Protein AF-A0A5R9LWA2-F1 (afdb_monomer)

pLDDT: mean 74.64, std 20.84, range [35.47, 97.56]

Solvent-accessible surface area (backbone atoms only — not comparable to full-atom values): 8555 Å² total; per-residue (Å²): 139,81,81,78,74,81,75,88,72,74,79,82,76,52,34,49,26,40,34,55,46,96,89,70,50,74,47,72,27,31,48,62,30,40,35,34,40,72,89,63,51,50,32,34,38,31,35,35,75,40,81,37,87,43,80,46,80,48,103,88,48,81,42,81,46,75,42,82,36,80,45,75,50,78,45,52,48,93,39,51,42,82,43,87,96,50,71,63,87,80,48,46,73,50,65,34,70,68,39,57,55,53,64,69,69,60,82,75,84,60,80,67,96,60,94,69,83,70,95,74,84,80,82,81,76,97,80,81,84,94,83,134

Nearest PDB structures (foldseek):
  6f5o-assembly1_B  TM=3.650E-01  e=1.258E+00  Influenza B virus (B/Memphis/13/2003)
  5msg-assembly1_B  TM=3.682E-01  e=1.488E+00  Influenza B virus
  8rn2-assembly1_B  TM=3.537E-01  e=2.462E+00  Influenza B virus (B/Memphis/13/2003)
  6yfr-assembly1_AA  TM=2.395E-01  e=3.851E+00  Leviviridae sp.
  4tw1-assembly1_G  TM=1.544E-01  e=5.697E+00  Staphylococcus aureus subsp. aureus USA300_TCH1516

Mean predicted aligned error: 15.41 Å

Radius of gyration: 26.18 Å; Cα contacts (8 Å, |Δi|>4): 175; chains: 1; bounding box: 53×55×76 Å

Foldseek 3Di:
DDDPPPDPPPVPDAFWKWFQDPVRDIDIWGFQAWEQDLVRFIKTKTKDWDWDWDWDDDVVGTDIDTDTDIDIDMDTPVRIGGDPPGDCPPHYYYYDVNVVVVVVVPPPPPDDPDPDDDPPPPPDDPDDDDDD

Structure (mmCIF, N/CA/C/O backbone):
data_AF-A0A5R9LWA2-F1
#
_entry.id   AF-A0A5R9LWA2-F1
#
loop_
_atom_site.group_PDB
_atom_site.id
_atom_site.type_symbol
_atom_site.label_atom_id
_atom_site.label_alt_id
_atom_site.label_comp_id
_atom_site.label_asym_id
_atom_site.label_entity_id
_atom_site.label_seq_id
_atom_site.pdbx_PDB_ins_code
_atom_site.Cartn_x
_atom_site.Cartn_y
_atom_site.Cartn_z
_atom_site.occupancy
_atom_site.B_iso_or_equiv
_atom_site.auth_seq_id
_atom_site.auth_comp_id
_atom_site.auth_asym_id
_atom_site.auth_atom_id
_atom_site.pdbx_PDB_model_num
ATOM 1 N N . MET A 1 1 ? 11.186 22.699 -30.958 1.00 37.94 1 MET A N 1
ATOM 2 C CA . MET A 1 1 ? 10.230 21.734 -30.375 1.00 37.94 1 MET A CA 1
ATOM 3 C C . MET A 1 1 ? 10.990 20.894 -29.363 1.00 37.94 1 MET A C 1
ATOM 5 O O . MET A 1 1 ? 11.718 19.999 -29.763 1.00 37.94 1 MET A O 1
ATOM 9 N N . GLY A 1 2 ? 10.940 21.268 -28.083 1.00 36.75 2 GLY A N 1
ATOM 10 C CA . GLY A 1 2 ? 11.577 20.509 -27.008 1.00 36.75 2 GLY A CA 1
ATOM 11 C C . GLY A 1 2 ? 10.581 19.498 -26.462 1.00 36.75 2 GLY A C 1
ATOM 12 O O . GLY A 1 2 ? 9.512 19.888 -26.002 1.00 36.75 2 GLY A O 1
ATOM 13 N N . ILE A 1 3 ? 10.905 18.213 -26.560 1.00 43.16 3 ILE A N 1
ATOM 14 C CA . ILE A 1 3 ? 10.203 17.168 -25.820 1.00 43.16 3 ILE A CA 1
ATOM 15 C C . ILE A 1 3 ? 10.428 17.441 -24.335 1.00 43.16 3 ILE A C 1
ATOM 17 O O . ILE A 1 3 ? 11.547 17.362 -23.835 1.00 43.16 3 ILE A O 1
ATOM 21 N N . VAL A 1 4 ? 9.360 17.845 -23.650 1.00 45.09 4 VAL A N 1
ATOM 22 C CA . VAL A 1 4 ? 9.328 17.916 -22.194 1.00 45.09 4 VAL A CA 1
ATOM 23 C C . VAL A 1 4 ? 9.548 16.485 -21.721 1.00 45.09 4 VAL A C 1
ATOM 25 O O . VAL A 1 4 ? 8.655 15.647 -21.835 1.00 45.09 4 VAL A O 1
ATOM 28 N N . GLY A 1 5 ? 10.768 16.182 -21.280 1.00 37.88 5 GLY A N 1
ATOM 29 C CA . GLY A 1 5 ? 11.038 14.959 -20.548 1.00 37.88 5 GLY A CA 1
ATOM 30 C C . GLY A 1 5 ? 10.108 14.964 -19.348 1.00 37.88 5 GLY A C 1
ATOM 31 O O . GLY A 1 5 ? 10.266 15.781 -18.443 1.00 37.88 5 GLY A O 1
ATOM 32 N N . HIS A 1 6 ? 9.087 14.111 -19.373 1.00 36.59 6 HIS A N 1
ATOM 33 C CA . HIS A 1 6 ? 8.345 13.790 -18.169 1.00 36.59 6 HIS A CA 1
ATOM 34 C C . HIS A 1 6 ? 9.381 13.283 -17.164 1.00 36.59 6 HIS A C 1
ATOM 36 O O . HIS A 1 6 ? 9.922 12.197 -17.333 1.00 36.59 6 HIS A O 1
ATOM 42 N N . HIS A 1 7 ? 9.703 14.091 -16.160 1.00 35.47 7 HIS A N 1
ATOM 43 C CA . HIS A 1 7 ? 10.337 13.626 -14.938 1.00 35.47 7 HIS A CA 1
ATOM 44 C C . HIS A 1 7 ? 9.241 12.961 -14.091 1.00 35.47 7 HIS A C 1
ATOM 46 O O . HIS A 1 7 ? 8.447 13.691 -13.494 1.00 35.47 7 HIS A O 1
ATOM 52 N N . PRO A 1 8 ? 9.154 11.625 -13.959 1.00 42.97 8 PRO A N 1
ATOM 53 C CA . PRO A 1 8 ? 8.378 11.028 -12.881 1.00 42.97 8 PRO A CA 1
ATOM 54 C C . PRO A 1 8 ? 9.232 11.013 -11.600 1.00 42.97 8 PRO A C 1
ATOM 56 O O . PRO A 1 8 ? 9.540 9.955 -11.078 1.00 42.97 8 PRO A O 1
ATOM 59 N N . GLN A 1 9 ? 9.669 12.173 -11.099 1.00 40.97 9 GLN A N 1
ATOM 60 C CA . GLN A 1 9 ? 10.480 12.252 -9.865 1.00 40.97 9 GLN A CA 1
ATOM 61 C C . GLN A 1 9 ? 9.660 12.610 -8.613 1.00 40.97 9 GLN A C 1
ATOM 63 O O . GLN A 1 9 ? 10.216 12.779 -7.536 1.00 40.97 9 GLN A O 1
ATOM 68 N N . ALA A 1 10 ? 8.332 12.709 -8.718 1.00 44.28 10 ALA A N 1
ATOM 69 C CA . ALA A 1 10 ? 7.483 13.112 -7.592 1.00 44.28 10 ALA A CA 1
ATOM 70 C C . ALA A 1 10 ? 6.797 11.947 -6.847 1.00 44.28 10 ALA A C 1
ATOM 72 O O . ALA A 1 10 ? 6.171 12.194 -5.820 1.00 44.28 10 ALA A O 1
ATOM 73 N N . LEU A 1 11 ? 6.899 10.694 -7.319 1.00 49.06 11 LEU A N 1
ATOM 74 C CA . LEU A 1 11 ? 6.334 9.533 -6.602 1.00 49.06 11 LEU A CA 1
ATOM 75 C C . LEU A 1 11 ? 7.285 8.938 -5.547 1.00 49.06 11 LEU A C 1
ATOM 77 O O . LEU A 1 11 ? 6.846 8.152 -4.713 1.00 49.06 11 LEU A O 1
ATOM 81 N N . GLU A 1 12 ? 8.568 9.307 -5.570 1.00 55.50 12 GLU A N 1
ATOM 82 C CA . GLU A 1 12 ? 9.605 8.692 -4.725 1.00 55.50 12 GLU A CA 1
ATOM 83 C C . GLU A 1 12 ? 9.761 9.351 -3.344 1.00 55.50 12 GLU A C 1
ATOM 85 O O . GLU A 1 12 ? 10.551 8.898 -2.522 1.00 55.50 12 GLU A O 1
ATOM 90 N N . SER A 1 13 ? 9.010 10.416 -3.054 1.00 68.56 13 SER A N 1
ATOM 91 C CA . SER A 1 13 ? 9.076 11.144 -1.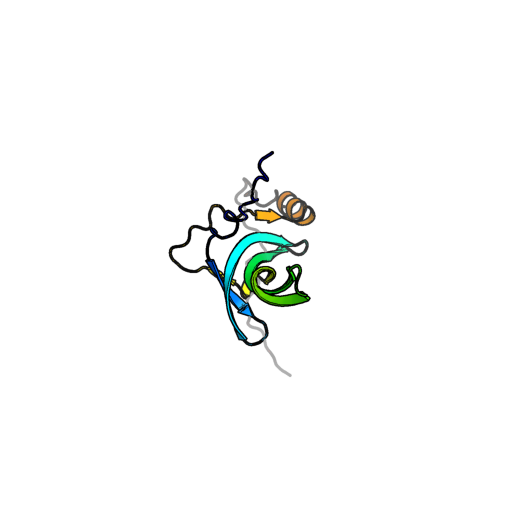779 1.00 68.56 13 SER A CA 1
ATOM 92 C C . SER A 1 13 ? 7.768 11.012 -1.005 1.00 68.56 13 SER A C 1
ATOM 94 O O . SER A 1 13 ? 6.953 11.930 -0.966 1.00 68.56 13 SER A O 1
ATOM 96 N N . GLY A 1 14 ? 7.553 9.851 -0.391 1.00 80.12 14 GLY A N 1
ATOM 97 C CA . GLY A 1 14 ? 6.459 9.634 0.554 1.00 80.12 14 GLY A CA 1
ATOM 98 C C . GLY A 1 14 ? 6.9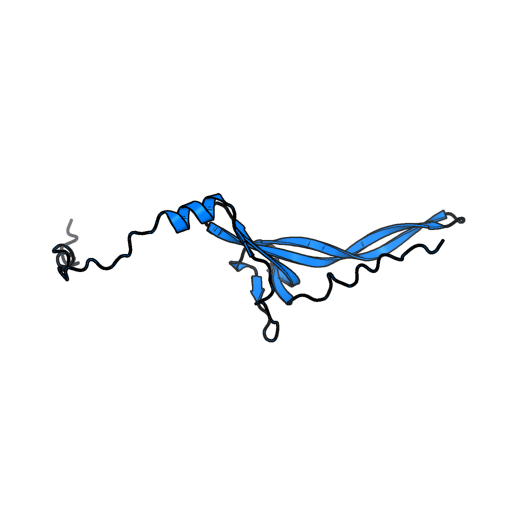44 8.907 1.808 1.00 80.12 14 GLY A C 1
ATOM 99 O O . GLY A 1 14 ? 8.069 8.402 1.836 1.00 80.12 14 GLY A O 1
ATOM 100 N N . PRO A 1 15 ? 6.130 8.863 2.872 1.00 91.75 15 PRO A N 1
ATOM 101 C CA . PRO A 1 15 ? 6.528 8.191 4.098 1.00 91.75 15 PRO A CA 1
ATOM 102 C C . PRO A 1 15 ? 6.675 6.686 3.858 1.00 91.75 15 PRO A C 1
ATOM 104 O O . PRO A 1 15 ? 5.817 6.060 3.229 1.00 91.75 15 PRO A O 1
ATOM 107 N N . LEU A 1 16 ? 7.769 6.109 4.356 1.00 92.75 16 LEU A N 1
ATOM 108 C CA . LEU A 1 16 ? 8.056 4.686 4.210 1.00 92.75 16 LEU A CA 1
ATOM 109 C C . LEU A 1 16 ? 7.358 3.887 5.303 1.00 92.75 16 LEU A C 1
ATOM 111 O O . LEU A 1 16 ? 7.359 4.280 6.461 1.00 92.75 16 LEU A O 1
ATOM 115 N N . ALA A 1 17 ? 6.827 2.726 4.951 1.00 94.69 17 ALA A N 1
ATOM 116 C CA . ALA A 1 17 ? 6.334 1.745 5.903 1.00 94.69 17 ALA A CA 1
ATOM 117 C C . ALA A 1 17 ? 6.977 0.383 5.638 1.00 94.69 17 ALA A C 1
ATOM 119 O O . ALA A 1 17 ? 7.273 0.028 4.495 1.00 94.69 17 ALA A O 1
ATOM 120 N N . ALA A 1 18 ? 7.166 -0.391 6.701 1.00 95.94 18 ALA A N 1
ATOM 121 C CA . ALA A 1 18 ? 7.516 -1.797 6.599 1.00 95.94 18 ALA A CA 1
ATOM 122 C C . ALA A 1 18 ? 6.239 -2.606 6.338 1.00 95.94 18 ALA A C 1
ATOM 124 O O . ALA A 1 18 ? 5.254 -2.475 7.067 1.00 95.94 18 ALA A O 1
ATOM 125 N N . VAL A 1 19 ? 6.246 -3.445 5.307 1.00 96.50 19 VAL A N 1
ATOM 126 C CA . VAL A 1 19 ? 5.108 -4.285 4.929 1.00 96.50 19 VAL A CA 1
ATOM 127 C C . VAL A 1 19 ? 5.502 -5.746 4.996 1.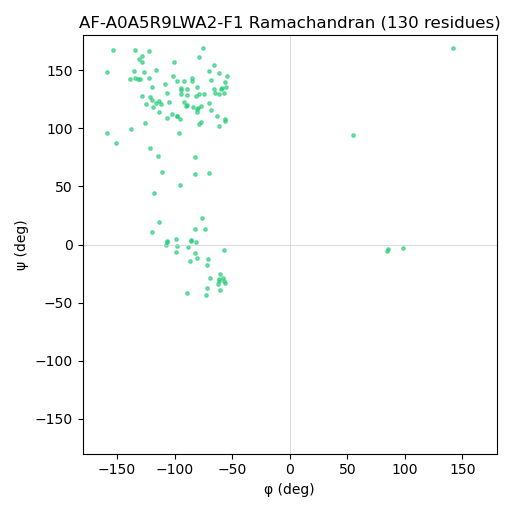00 96.50 19 VAL A C 1
ATOM 129 O O . VAL A 1 19 ? 6.445 -6.162 4.324 1.00 96.50 19 VAL A O 1
ATOM 132 N N . ARG A 1 20 ? 4.754 -6.532 5.772 1.00 97.56 20 ARG A N 1
ATOM 133 C CA . ARG A 1 20 ? 4.906 -7.985 5.826 1.00 97.56 20 ARG A CA 1
ATOM 134 C C . ARG A 1 20 ? 4.123 -8.635 4.689 1.00 97.56 20 ARG A C 1
ATOM 136 O O . ARG A 1 20 ? 2.899 -8.523 4.625 1.00 97.56 20 ARG A O 1
ATOM 143 N N . LEU A 1 21 ? 4.832 -9.330 3.813 1.00 95.19 21 LEU A N 1
ATOM 144 C CA . LEU A 1 21 ? 4.268 -10.104 2.716 1.00 95.19 21 LEU A CA 1
ATOM 145 C C . LEU A 1 21 ? 3.729 -11.462 3.216 1.00 95.19 21 LEU A C 1
ATOM 147 O O . LEU A 1 21 ? 4.089 -11.907 4.311 1.00 95.19 21 LEU A O 1
ATOM 151 N N . PRO A 1 22 ? 2.850 -12.137 2.447 1.00 95.12 22 PRO A N 1
ATOM 152 C CA . PRO A 1 22 ? 2.253 -13.415 2.854 1.00 95.12 22 PRO A CA 1
ATOM 153 C C . PRO A 1 22 ? 3.257 -14.549 3.095 1.00 95.12 22 PRO A C 1
ATOM 155 O O . PRO A 1 22 ? 2.976 -15.459 3.868 1.00 95.12 22 PRO A O 1
ATOM 158 N N . ASP A 1 23 ? 4.422 -14.490 2.453 1.00 95.00 23 ASP A N 1
ATOM 159 C CA . ASP A 1 23 ? 5.529 -15.436 2.621 1.00 95.00 23 ASP A CA 1
ATOM 160 C C . ASP A 1 23 ? 6.401 -15.141 3.859 1.00 95.00 23 ASP A C 1
ATOM 162 O O . ASP A 1 23 ? 7.390 -15.828 4.109 1.00 95.00 23 ASP A O 1
ATOM 166 N N . GLY A 1 24 ? 6.039 -14.124 4.647 1.00 94.12 24 GLY A N 1
ATOM 167 C CA . GLY A 1 24 ? 6.768 -13.695 5.836 1.00 94.12 24 GLY A CA 1
ATOM 168 C C . GLY A 1 24 ? 7.917 -12.727 5.554 1.00 94.12 24 GLY A C 1
ATOM 169 O O . GLY A 1 24 ? 8.508 -12.216 6.508 1.00 94.12 24 GLY A O 1
ATOM 170 N N . GLN A 1 25 ? 8.218 -12.419 4.288 1.00 96.62 25 GLN A N 1
ATOM 171 C CA . GLN A 1 25 ? 9.196 -11.385 3.957 1.00 96.62 25 GLN A CA 1
ATOM 172 C C . GLN A 1 25 ? 8.697 -10.009 4.397 1.00 96.62 25 GLN A C 1
ATOM 174 O O . GLN A 1 25 ? 7.497 -9.761 4.510 1.00 96.62 25 GLN A O 1
ATOM 179 N N . THR A 1 26 ? 9.626 -9.092 4.654 1.00 96.19 26 THR A N 1
ATOM 180 C CA . THR A 1 26 ? 9.302 -7.696 4.957 1.00 96.19 26 THR A CA 1
ATOM 181 C C . THR A 1 26 ? 9.975 -6.795 3.938 1.00 96.19 26 THR A C 1
ATOM 183 O O . THR A 1 26 ? 11.186 -6.875 3.749 1.00 96.19 26 THR A O 1
ATOM 186 N N . VAL A 1 27 ? 9.190 -5.931 3.300 1.00 95.06 27 VAL A N 1
ATOM 187 C CA . VAL A 1 27 ? 9.674 -4.938 2.335 1.00 95.06 27 VAL A CA 1
ATOM 188 C C . VAL A 1 27 ? 9.411 -3.532 2.852 1.00 95.06 27 VAL A C 1
ATOM 190 O O . VAL A 1 27 ? 8.446 -3.302 3.578 1.00 95.06 27 VAL A O 1
ATOM 193 N N . GLN A 1 28 ? 10.259 -2.579 2.478 1.00 95.00 28 GLN A N 1
ATOM 194 C CA . GLN A 1 28 ? 9.967 -1.163 2.678 1.00 95.00 28 GLN A CA 1
ATOM 195 C C . GLN A 1 28 ? 9.228 -0.640 1.450 1.00 95.00 28 GLN A C 1
ATOM 197 O O . GLN A 1 28 ? 9.675 -0.842 0.322 1.00 95.00 28 GLN A O 1
ATOM 202 N N . ALA A 1 29 ? 8.095 0.014 1.670 1.00 94.75 29 ALA A N 1
ATOM 203 C CA . ALA A 1 29 ? 7.270 0.567 0.607 1.00 94.75 29 ALA A CA 1
ATOM 204 C C . ALA A 1 29 ? 6.824 1.985 0.965 1.00 94.75 29 ALA A C 1
ATOM 206 O O . ALA A 1 29 ? 6.625 2.317 2.135 1.00 94.75 29 ALA A O 1
ATOM 207 N N . ILE A 1 30 ? 6.648 2.822 -0.051 1.00 94.50 30 ILE A N 1
ATOM 208 C CA . ILE A 1 30 ? 6.133 4.179 0.111 1.00 94.50 30 ILE A CA 1
ATOM 209 C C . ILE A 1 30 ? 4.618 4.099 0.283 1.00 94.50 30 ILE A C 1
ATOM 211 O O . ILE A 1 30 ? 3.923 3.477 -0.523 1.00 94.50 30 ILE A O 1
ATOM 215 N N . VAL A 1 31 ? 4.092 4.748 1.321 1.00 94.62 31 VAL A N 1
ATOM 216 C CA . VAL A 1 31 ? 2.651 4.831 1.560 1.00 94.62 31 VAL A CA 1
ATOM 217 C C . VAL A 1 31 ? 2.047 5.918 0.675 1.00 94.62 31 VAL A C 1
ATOM 219 O O . VAL A 1 31 ? 2.286 7.105 0.885 1.00 94.62 31 VAL A O 1
ATOM 222 N N . LEU A 1 32 ? 1.203 5.519 -0.275 1.00 93.12 32 LEU A N 1
ATOM 223 C CA . LEU A 1 32 ? 0.513 6.448 -1.171 1.00 93.12 32 LEU A CA 1
ATOM 224 C C . LEU A 1 32 ? -0.826 6.915 -0.588 1.00 93.12 32 LEU A C 1
ATOM 226 O O . LEU A 1 32 ? -1.192 8.087 -0.694 1.00 93.12 32 LEU A O 1
ATOM 230 N N . ARG A 1 33 ? -1.593 5.995 0.016 1.00 93.44 33 ARG A N 1
ATOM 231 C CA . ARG A 1 33 ? -2.956 6.278 0.493 1.00 93.44 33 ARG A CA 1
ATOM 232 C C . ARG A 1 33 ? -3.425 5.290 1.560 1.00 93.44 33 ARG A C 1
ATOM 234 O O . ARG A 1 33 ? -3.115 4.104 1.509 1.00 93.44 33 ARG A O 1
ATOM 241 N N . ARG A 1 34 ? -4.261 5.775 2.481 1.00 94.31 34 ARG A N 1
ATOM 242 C CA . ARG A 1 34 ? -5.080 4.982 3.415 1.00 94.31 34 ARG A CA 1
ATOM 243 C C . ARG A 1 34 ? -6.479 4.778 2.845 1.00 94.31 34 ARG A C 1
ATOM 245 O O . ARG A 1 34 ? -7.097 5.732 2.379 1.00 94.31 34 ARG A O 1
ATOM 252 N N . ILE A 1 35 ? -7.001 3.564 2.911 1.00 93.88 35 ILE A N 1
ATOM 253 C CA . ILE A 1 35 ? -8.291 3.164 2.342 1.00 93.88 35 ILE A CA 1
ATOM 254 C C . ILE A 1 35 ? -9.135 2.551 3.458 1.00 93.88 35 ILE A C 1
ATOM 256 O O . ILE A 1 35 ? -8.735 1.561 4.062 1.00 93.88 35 ILE A O 1
ATOM 260 N N . LYS A 1 36 ? -10.311 3.121 3.730 1.00 92.50 36 LYS A N 1
ATOM 261 C CA . LYS A 1 36 ? -11.343 2.468 4.550 1.00 92.50 36 LYS A CA 1
ATOM 262 C C . LYS A 1 36 ? -12.328 1.767 3.619 1.00 92.50 36 LYS A C 1
ATOM 264 O O . LYS A 1 36 ? -13.095 2.449 2.931 1.00 92.50 36 LYS A O 1
ATOM 269 N N . ASP A 1 37 ? -12.281 0.441 3.574 1.00 90.38 37 ASP A N 1
ATOM 270 C CA . ASP A 1 37 ? -13.126 -0.379 2.701 1.00 90.38 37 ASP A CA 1
ATOM 271 C C . ASP A 1 37 ? -14.574 -0.461 3.229 1.00 90.38 37 ASP A C 1
ATOM 273 O O . ASP A 1 37 ? -14.876 -0.011 4.336 1.00 90.38 37 ASP A O 1
ATOM 277 N N . ARG A 1 38 ? -15.507 -0.991 2.431 1.00 87.56 38 ARG A N 1
ATOM 278 C CA . ARG A 1 38 ? -16.957 -1.011 2.690 1.00 87.56 38 ARG A CA 1
ATOM 279 C C . ARG A 1 38 ? -17.335 -1.668 4.020 1.00 87.56 38 ARG A C 1
ATOM 281 O O . ARG A 1 38 ? -18.336 -1.290 4.627 1.00 87.56 38 ARG A O 1
ATOM 288 N N . ASP A 1 39 ? -16.567 -2.669 4.427 1.00 86.94 39 ASP A N 1
ATOM 289 C CA . ASP A 1 39 ? -16.749 -3.468 5.637 1.00 86.94 39 ASP A CA 1
ATOM 290 C C . ASP A 1 39 ? -16.216 -2.750 6.889 1.00 86.94 39 ASP A C 1
ATOM 292 O O . ASP A 1 39 ? -16.563 -3.121 8.009 1.00 86.94 39 ASP A O 1
ATOM 296 N N . GLY A 1 40 ? -15.465 -1.661 6.700 1.00 86.75 40 GLY A N 1
ATOM 297 C CA . GLY A 1 40 ? -14.808 -0.892 7.749 1.00 86.75 40 GLY A CA 1
ATOM 298 C C . GLY A 1 40 ? -13.333 -1.242 7.934 1.00 86.75 40 GLY A C 1
ATOM 299 O O . GLY A 1 40 ? -12.676 -0.575 8.737 1.00 86.75 40 GLY A O 1
ATOM 300 N N . SER A 1 41 ? -12.813 -2.223 7.192 1.00 91.44 41 SER A N 1
ATOM 301 C CA . SER A 1 41 ? -11.412 -2.631 7.236 1.00 91.44 41 SER A CA 1
ATOM 302 C C . SER A 1 41 ? -10.503 -1.546 6.666 1.00 91.44 41 SER A C 1
ATOM 304 O O . SER A 1 41 ? -10.834 -0.878 5.682 1.00 91.44 41 SER A O 1
ATOM 306 N N . TRP A 1 42 ? -9.336 -1.370 7.285 1.00 92.62 42 TRP A N 1
ATOM 307 C CA . TRP A 1 42 ? -8.315 -0.445 6.806 1.00 92.62 42 TRP A CA 1
ATOM 308 C C . TRP A 1 42 ? -7.298 -1.158 5.920 1.00 92.62 42 TRP A C 1
ATOM 310 O O . TRP A 1 42 ? -6.753 -2.203 6.282 1.00 92.62 42 TRP A O 1
ATOM 320 N N . TRP A 1 43 ? -7.019 -0.533 4.786 1.00 95.56 43 TRP A N 1
ATOM 321 C CA . TRP A 1 43 ? -6.056 -0.949 3.780 1.00 95.56 43 TRP A CA 1
ATOM 322 C C . TRP A 1 43 ? -5.117 0.206 3.453 1.00 95.56 43 TRP A C 1
ATOM 324 O O . TRP A 1 43 ? -5.460 1.379 3.627 1.00 95.56 43 TRP A O 1
ATOM 334 N N . TYR A 1 44 ? -3.940 -0.127 2.949 1.00 95.50 44 TYR A N 1
ATOM 335 C CA . TYR A 1 44 ? -2.977 0.833 2.431 1.00 95.50 44 TYR A CA 1
ATOM 336 C C . TYR A 1 44 ? -2.713 0.541 0.961 1.00 95.50 44 TYR A C 1
ATOM 338 O O . TYR A 1 44 ? -2.524 -0.614 0.586 1.00 95.50 44 TYR A O 1
ATOM 346 N N . GLN A 1 45 ? -2.694 1.594 0.149 1.00 96.19 45 GLN A N 1
ATOM 347 C CA . GLN A 1 45 ? -2.108 1.567 -1.185 1.00 96.19 45 GLN A CA 1
ATOM 348 C C . GLN A 1 45 ? -0.657 2.005 -1.055 1.00 96.19 45 GLN A C 1
ATOM 350 O O . GLN A 1 45 ? -0.381 3.088 -0.522 1.00 96.19 45 GLN A O 1
ATOM 355 N N . LEU A 1 46 ? 0.253 1.144 -1.497 1.00 95.25 46 LEU A N 1
ATOM 356 C CA . LEU A 1 46 ? 1.690 1.340 -1.374 1.00 95.25 46 LEU A CA 1
ATOM 357 C C . LEU A 1 46 ? 2.367 1.151 -2.725 1.00 95.25 46 LEU A C 1
ATOM 359 O O . LEU A 1 46 ? 1.798 0.531 -3.621 1.00 95.25 46 LEU A O 1
ATOM 363 N N . THR A 1 47 ? 3.593 1.649 -2.843 1.00 95.75 47 THR A N 1
ATOM 364 C CA . THR A 1 47 ? 4.464 1.372 -3.986 1.00 95.75 47 THR A CA 1
ATOM 365 C C . THR A 1 47 ? 5.849 0.930 -3.531 1.00 95.75 47 THR A C 1
ATOM 367 O O . THR A 1 47 ? 6.372 1.420 -2.527 1.00 95.75 47 THR A O 1
ATOM 370 N N . VAL A 1 48 ? 6.431 -0.017 -4.261 1.00 94.88 48 VAL A N 1
ATOM 371 C CA . VAL A 1 48 ? 7.798 -0.513 -4.067 1.00 94.88 48 VAL A CA 1
ATOM 372 C C . VAL A 1 48 ? 8.503 -0.597 -5.417 1.00 94.88 48 VAL A C 1
ATOM 374 O O . VAL A 1 48 ? 7.881 -0.935 -6.423 1.00 94.88 48 VAL A O 1
ATOM 377 N N . SER A 1 49 ? 9.798 -0.293 -5.457 1.00 93.25 49 SER A N 1
ATOM 378 C CA . SER A 1 49 ? 10.591 -0.400 -6.683 1.00 93.25 49 SER A CA 1
ATOM 379 C C . SER A 1 49 ? 11.000 -1.850 -6.930 1.00 93.25 49 SER A C 1
ATOM 381 O O . SER A 1 49 ? 11.727 -2.439 -6.132 1.00 93.25 49 SER A O 1
ATOM 383 N N . LEU A 1 50 ? 10.544 -2.418 -8.047 1.00 93.06 50 LEU A N 1
ATOM 384 C CA . LEU A 1 50 ? 10.890 -3.764 -8.510 1.00 93.06 50 LEU A CA 1
ATOM 385 C C . LEU A 1 50 ? 11.519 -3.701 -9.902 1.00 93.06 50 LEU A C 1
ATOM 387 O O . LEU A 1 50 ? 11.437 -2.690 -10.591 1.00 93.06 50 LEU A O 1
ATOM 391 N N . TRP A 1 51 ? 12.137 -4.796 -10.336 1.00 93.94 51 TRP A N 1
ATOM 392 C CA . TRP A 1 51 ? 12.663 -4.903 -11.694 1.00 93.94 51 TRP A CA 1
ATOM 393 C C . TRP A 1 51 ? 11.528 -4.999 -12.718 1.00 93.94 51 TRP A C 1
ATOM 395 O O . TRP A 1 51 ? 10.737 -5.941 -12.690 1.00 93.94 51 TRP A O 1
ATOM 405 N N . ALA A 1 52 ? 11.491 -4.062 -13.661 1.00 90.25 52 ALA A N 1
ATOM 406 C CA . ALA A 1 52 ? 10.653 -4.122 -14.848 1.00 90.25 52 ALA A CA 1
ATOM 407 C C . ALA A 1 52 ? 11.465 -4.545 -16.072 1.00 90.25 52 ALA A C 1
ATOM 409 O O . ALA A 1 52 ? 12.627 -4.177 -16.242 1.00 90.25 52 ALA A O 1
ATOM 410 N N . ARG A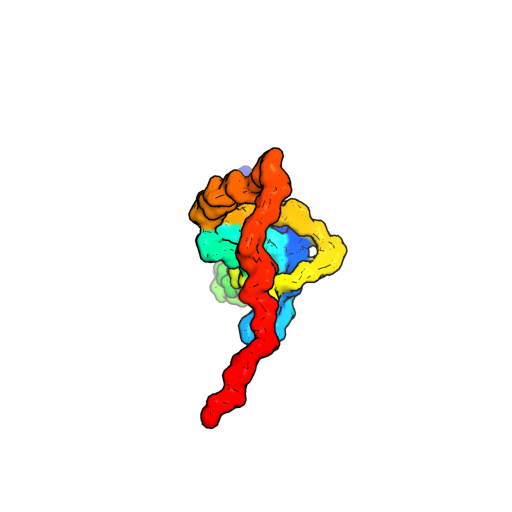 1 53 ? 10.812 -5.304 -16.955 1.00 91.62 53 ARG A N 1
ATOM 411 C CA . ARG A 1 53 ? 11.355 -5.712 -18.249 1.00 91.62 53 ARG A CA 1
ATOM 412 C C . ARG A 1 53 ? 11.190 -4.564 -19.245 1.00 91.62 53 ARG A C 1
ATOM 414 O O . ARG A 1 53 ? 10.063 -4.206 -19.576 1.00 91.62 53 ARG A O 1
ATOM 421 N N . VAL A 1 54 ? 12.299 -4.028 -19.743 1.00 88.69 54 VAL A N 1
ATOM 422 C CA . VAL A 1 54 ? 12.312 -2.936 -20.721 1.00 88.69 54 VAL A CA 1
ATOM 423 C C . VAL A 1 54 ? 12.880 -3.442 -22.042 1.00 88.69 54 VAL A C 1
ATOM 425 O O . VAL A 1 54 ? 13.9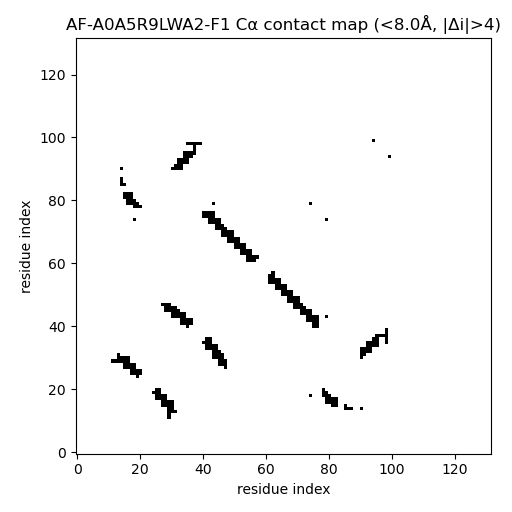93 -3.966 -22.107 1.00 88.69 54 VAL A O 1
ATOM 428 N N . GLU A 1 55 ? 12.096 -3.296 -23.108 1.00 87.88 55 GLU A N 1
ATOM 429 C CA . GLU A 1 55 ? 12.519 -3.567 -24.481 1.00 87.88 55 GLU A CA 1
ATOM 430 C C . GLU A 1 55 ? 12.921 -2.244 -25.128 1.00 87.88 55 GLU A C 1
ATOM 432 O O . GLU A 1 55 ? 12.092 -1.367 -25.368 1.00 87.88 55 GLU A O 1
ATOM 437 N N . THR A 1 56 ? 14.216 -2.081 -25.389 1.00 81.25 56 THR A N 1
ATOM 438 C CA . THR A 1 56 ? 14.725 -0.912 -26.102 1.00 81.25 56 THR A CA 1
ATOM 439 C C . THR A 1 56 ? 15.021 -1.317 -27.533 1.00 81.25 56 THR A C 1
ATOM 441 O O . THR A 1 56 ? 15.959 -2.075 -27.793 1.00 81.25 56 THR A O 1
ATOM 444 N N . ARG A 1 57 ? 14.245 -0.778 -28.474 1.00 77.62 57 ARG A N 1
ATOM 445 C CA . ARG A 1 57 ? 14.548 -0.889 -29.898 1.00 77.62 57 ARG A CA 1
ATOM 446 C C . ARG A 1 57 ? 15.621 0.131 -30.243 1.00 77.62 57 ARG A C 1
ATOM 448 O O . ARG A 1 57 ? 15.341 1.324 -30.341 1.00 77.62 57 ARG A O 1
ATOM 455 N N . ASN A 1 58 ? 16.853 -0.327 -30.420 1.00 69.12 58 ASN A N 1
ATOM 456 C CA . ASN A 1 58 ? 17.878 0.480 -31.067 1.00 69.12 58 ASN A CA 1
ATOM 457 C C . ASN A 1 58 ? 18.009 0.016 -32.525 1.00 69.12 58 ASN A C 1
ATOM 459 O O . ASN A 1 58 ? 17.621 -1.099 -32.866 1.00 69.12 58 ASN A O 1
ATOM 463 N N . GLY A 1 59 ? 18.509 0.872 -33.418 1.00 62.09 59 GLY A N 1
ATOM 464 C CA . GLY A 1 59 ? 18.619 0.567 -34.855 1.00 62.09 59 GLY A CA 1
ATOM 465 C C . GLY A 1 59 ? 19.440 -0.687 -35.205 1.00 62.09 59 GLY A C 1
ATOM 466 O O . GLY A 1 59 ? 19.482 -1.059 -36.373 1.00 62.09 59 GLY A O 1
ATOM 467 N N . SER A 1 60 ? 20.054 -1.344 -34.215 1.00 67.94 60 SER A N 1
ATOM 468 C CA . SER A 1 60 ? 20.863 -2.558 -34.344 1.00 67.94 60 SER A CA 1
ATOM 469 C C . SER A 1 60 ? 20.181 -3.822 -33.789 1.00 67.94 60 SER A C 1
ATOM 471 O O . SER A 1 60 ? 20.773 -4.896 -33.864 1.00 67.94 60 SER A O 1
ATOM 473 N N . GLY A 1 61 ? 18.963 -3.723 -33.242 1.00 63.78 61 GLY A N 1
ATOM 474 C CA . GLY A 1 61 ? 18.182 -4.853 -32.728 1.00 63.78 61 GLY A CA 1
ATOM 475 C C . GLY A 1 61 ? 17.392 -4.530 -31.455 1.00 63.78 61 GLY A C 1
ATOM 476 O O . GLY A 1 61 ? 17.583 -3.492 -30.818 1.00 63.78 61 GLY A O 1
ATOM 477 N N . ASP A 1 62 ? 16.501 -5.444 -31.069 1.00 79.81 62 ASP A N 1
ATOM 478 C CA . ASP A 1 62 ? 15.781 -5.353 -29.798 1.00 79.81 62 ASP A CA 1
ATOM 479 C C . ASP A 1 62 ? 16.709 -5.786 -28.654 1.00 79.81 62 ASP A C 1
ATOM 481 O O . ASP A 1 62 ? 17.202 -6.916 -28.623 1.00 79.81 62 ASP A O 1
ATOM 485 N N . ARG A 1 63 ? 16.973 -4.877 -27.707 1.00 82.44 63 ARG A N 1
ATOM 486 C CA . ARG A 1 63 ? 17.751 -5.161 -26.495 1.00 82.44 63 ARG A CA 1
ATOM 487 C C . ARG A 1 63 ? 16.826 -5.220 -25.290 1.00 82.44 63 ARG A C 1
ATOM 489 O O . ARG A 1 63 ? 16.058 -4.290 -25.051 1.00 82.44 63 ARG A O 1
ATOM 496 N N . LEU A 1 64 ? 16.969 -6.281 -24.501 1.00 88.00 64 LEU A N 1
ATOM 497 C CA . LEU A 1 64 ? 16.271 -6.432 -23.233 1.00 88.00 64 LEU A CA 1
ATOM 498 C C . LEU A 1 64 ? 17.124 -5.939 -22.062 1.00 88.00 64 LEU A C 1
ATOM 500 O O . LEU A 1 64 ? 18.277 -6.353 -21.928 1.00 88.00 64 LEU A O 1
ATOM 504 N N . SER A 1 65 ? 16.557 -5.086 -21.211 1.00 88.62 65 SER A N 1
ATOM 505 C CA . SER A 1 65 ? 17.148 -4.676 -19.933 1.00 88.62 65 SER A CA 1
ATOM 506 C C . SER A 1 65 ? 16.144 -4.790 -18.784 1.00 88.62 65 SER A C 1
ATOM 508 O O . SER A 1 65 ? 14.931 -4.881 -18.994 1.00 88.62 65 SER A O 1
ATOM 510 N N . GLY A 1 66 ? 16.675 -4.852 -17.563 1.00 92.31 66 GLY A N 1
ATOM 511 C CA . GLY A 1 66 ? 15.907 -4.734 -16.330 1.00 92.31 66 GLY A CA 1
ATOM 512 C C . GLY A 1 66 ? 16.140 -3.353 -15.734 1.00 92.31 66 GLY A C 1
ATOM 513 O O . GLY A 1 66 ? 17.288 -3.009 -15.471 1.00 92.31 66 GLY A O 1
ATOM 514 N N . GLU A 1 67 ? 15.076 -2.587 -15.519 1.00 91.00 67 GLU A N 1
ATOM 515 C CA . GLU A 1 67 ? 15.143 -1.254 -14.908 1.00 91.00 67 GLU A CA 1
ATOM 516 C C . GLU A 1 67 ? 14.272 -1.219 -13.645 1.00 91.00 67 GLU A C 1
ATOM 518 O O . GLU A 1 67 ? 13.206 -1.844 -13.638 1.00 91.00 67 GLU A O 1
ATOM 523 N N . PRO A 1 68 ? 14.674 -0.514 -12.573 1.00 91.88 68 PRO A N 1
ATOM 524 C CA . PRO A 1 68 ? 13.806 -0.299 -11.422 1.00 91.88 68 PRO A CA 1
ATOM 525 C C . PRO A 1 68 ? 12.549 0.476 -11.831 1.00 91.88 68 PRO A C 1
ATOM 527 O O . PRO A 1 68 ? 12.635 1.536 -12.449 1.00 91.88 68 PRO A O 1
ATOM 530 N N . ALA A 1 69 ? 11.380 -0.037 -11.461 1.00 89.00 69 ALA A N 1
ATOM 531 C CA . ALA A 1 69 ? 10.100 0.603 -11.709 1.00 89.00 69 ALA A CA 1
ATOM 532 C C . ALA A 1 69 ? 9.177 0.484 -10.487 1.00 89.00 69 ALA A C 1
ATOM 534 O O . ALA A 1 69 ? 9.153 -0.561 -9.825 1.00 89.00 69 ALA A O 1
ATOM 535 N N . PRO A 1 70 ? 8.386 1.529 -10.193 1.00 92.31 70 PRO A N 1
ATOM 536 C CA . PRO A 1 70 ? 7.413 1.485 -9.114 1.00 92.31 70 PRO A CA 1
ATOM 537 C C . PRO A 1 70 ? 6.322 0.458 -9.428 1.00 92.31 70 PRO A C 1
ATOM 539 O O . PRO A 1 70 ? 5.728 0.462 -10.505 1.00 92.31 70 PRO A O 1
ATOM 542 N N . THR A 1 71 ? 6.044 -0.411 -8.464 1.00 94.12 71 THR A N 1
ATOM 543 C CA . THR A 1 71 ? 4.951 -1.381 -8.503 1.00 94.12 71 THR A CA 1
ATOM 544 C C . THR A 1 71 ? 4.001 -1.096 -7.353 1.00 94.12 71 THR A C 1
ATOM 546 O O . THR A 1 71 ? 4.382 -1.179 -6.184 1.00 94.12 71 THR A O 1
ATOM 549 N N . GLU A 1 72 ? 2.755 -0.766 -7.689 1.00 95.25 72 GLU A N 1
ATOM 550 C CA . GLU A 1 72 ? 1.708 -0.503 -6.707 1.00 95.25 72 GLU A CA 1
ATOM 551 C C . GLU A 1 72 ? 1.016 -1.785 -6.249 1.00 95.25 72 GLU A C 1
ATOM 553 O O . GLU A 1 72 ? 0.760 -2.696 -7.038 1.00 95.25 72 GLU A O 1
ATOM 558 N N . PHE A 1 73 ? 0.659 -1.836 -4.969 1.00 95.12 73 PHE A N 1
ATOM 559 C CA . PHE A 1 73 ? -0.087 -2.947 -4.392 1.00 95.12 73 PHE A CA 1
ATOM 560 C C . PHE A 1 73 ? -0.898 -2.507 -3.168 1.00 95.12 73 PHE A C 1
ATOM 562 O O . PHE A 1 73 ? -0.728 -1.408 -2.630 1.00 95.12 73 PHE A O 1
ATOM 569 N N . LEU A 1 74 ? -1.808 -3.382 -2.733 1.00 96.06 74 LEU A N 1
ATOM 570 C CA . LEU A 1 74 ? -2.630 -3.185 -1.542 1.00 96.06 74 LEU A CA 1
ATOM 571 C C . LEU A 1 74 ? -2.183 -4.125 -0.426 1.00 96.06 74 LEU A C 1
ATOM 573 O O . LEU A 1 74 ? -1.966 -5.312 -0.665 1.00 96.06 74 LEU A O 1
ATOM 577 N N . ALA A 1 75 ? -2.122 -3.609 0.799 1.00 95.88 75 ALA A N 1
ATOM 578 C CA . ALA A 1 75 ? -1.875 -4.414 1.990 1.00 95.88 75 ALA A CA 1
ATOM 579 C C . ALA A 1 75 ? -2.891 -4.090 3.098 1.00 95.88 75 ALA A C 1
ATOM 581 O O . ALA A 1 75 ? -3.272 -2.922 3.262 1.00 95.88 75 ALA A O 1
ATOM 582 N N . PRO A 1 76 ? -3.346 -5.093 3.871 1.00 96.50 76 PRO A N 1
ATOM 583 C CA . PRO A 1 76 ? -4.225 -4.854 5.005 1.00 96.50 76 PRO A CA 1
ATOM 584 C C . PRO A 1 76 ? -3.452 -4.160 6.133 1.00 96.50 76 PRO A C 1
ATOM 586 O O . PRO A 1 76 ? -2.261 -4.401 6.323 1.00 96.50 76 PRO A O 1
ATOM 589 N N . ALA A 1 77 ? -4.128 -3.330 6.932 1.00 94.62 77 ALA A N 1
ATOM 590 C CA . ALA A 1 77 ? -3.468 -2.515 7.956 1.00 94.62 77 ALA A CA 1
ATOM 591 C C . ALA A 1 77 ? -2.648 -3.319 8.981 1.00 94.62 77 ALA A C 1
ATOM 593 O O . ALA A 1 77 ? -1.629 -2.831 9.450 1.00 94.62 77 ALA A O 1
ATOM 594 N N . HIS A 1 78 ? -3.046 -4.554 9.301 1.00 94.69 78 HIS A N 1
ATOM 595 C CA . HIS A 1 78 ? -2.306 -5.409 10.239 1.00 94.69 78 HIS A CA 1
ATOM 596 C C . HIS A 1 78 ? -0.972 -5.938 9.680 1.00 94.69 78 HIS A C 1
ATOM 598 O O . HIS A 1 78 ? -0.178 -6.499 10.430 1.00 94.69 78 HIS A O 1
ATOM 604 N N . ALA A 1 79 ? -0.740 -5.810 8.370 1.00 95.38 79 ALA A N 1
ATOM 605 C CA . ALA A 1 79 ? 0.503 -6.190 7.706 1.00 95.38 79 ALA A CA 1
ATOM 606 C C . ALA A 1 79 ? 1.439 -4.992 7.474 1.00 95.38 79 ALA A C 1
ATOM 608 O O . ALA A 1 79 ? 2.528 -5.178 6.938 1.00 95.38 79 ALA A O 1
ATOM 609 N N . VAL A 1 80 ? 1.027 -3.777 7.854 1.00 95.31 80 VAL A N 1
ATOM 610 C CA . VAL A 1 80 ? 1.771 -2.536 7.616 1.00 95.31 80 VAL A CA 1
ATOM 611 C C . VAL A 1 80 ? 2.182 -1.919 8.947 1.00 95.31 80 VAL A C 1
ATOM 613 O O . VAL A 1 80 ? 1.336 -1.559 9.763 1.00 95.31 80 VAL A O 1
ATOM 616 N N . SER A 1 81 ? 3.485 -1.738 9.125 1.00 94.75 81 SER A N 1
ATOM 617 C CA . SER A 1 81 ? 4.085 -1.082 10.283 1.00 94.75 81 SER A CA 1
ATOM 618 C C . SER A 1 81 ? 4.713 0.246 9.853 1.00 94.75 81 SER A C 1
ATOM 620 O O . SER A 1 81 ? 5.599 0.244 8.993 1.00 94.75 81 SER A O 1
ATOM 622 N N . PRO A 1 82 ? 4.287 1.388 10.422 1.00 90.12 82 PRO A N 1
ATOM 623 C CA . PRO A 1 82 ? 4.971 2.660 10.221 1.00 90.12 82 PRO A CA 1
ATOM 624 C C . PRO A 1 82 ? 6.444 2.560 10.633 1.00 90.12 82 PRO A C 1
ATOM 626 O O . PRO A 1 82 ? 6.764 1.938 11.643 1.00 90.12 82 PRO A O 1
ATOM 629 N N . ILE A 1 83 ? 7.327 3.179 9.857 1.00 88.06 83 ILE A N 1
ATOM 630 C CA . ILE A 1 83 ? 8.721 3.418 10.234 1.00 88.06 83 ILE A CA 1
ATOM 631 C C . ILE A 1 83 ? 8.805 4.759 10.968 1.00 88.06 83 ILE A C 1
ATOM 633 O O . ILE A 1 83 ? 8.229 5.760 10.520 1.00 88.06 83 ILE A O 1
ATOM 637 N N . ASP A 1 84 ? 9.517 4.765 12.092 1.00 81.50 84 ASP A N 1
ATOM 638 C CA . ASP A 1 84 ? 9.744 5.957 12.907 1.00 81.50 84 ASP A CA 1
ATOM 639 C C . ASP A 1 84 ? 10.500 7.042 12.129 1.00 81.50 84 ASP A C 1
ATOM 641 O O . ASP A 1 84 ? 11.328 6.765 11.263 1.00 81.50 84 ASP A O 1
ATOM 645 N N . GLY A 1 85 ? 10.210 8.306 12.440 1.00 76.88 85 GLY A N 1
ATOM 646 C CA . GLY A 1 85 ? 10.846 9.459 11.793 1.00 76.88 85 GLY A CA 1
ATOM 647 C C . GLY A 1 85 ? 10.211 9.895 10.467 1.00 76.88 85 GLY A C 1
ATOM 648 O O . GLY A 1 85 ? 10.573 10.951 9.954 1.00 76.88 85 GLY A O 1
ATOM 649 N N . HIS A 1 86 ? 9.231 9.155 9.940 1.00 81.50 86 HIS A N 1
ATOM 650 C CA . HIS A 1 86 ? 8.437 9.588 8.787 1.00 81.50 86 HIS A CA 1
ATOM 651 C C . HIS A 1 86 ? 7.166 10.336 9.206 1.00 81.50 86 HIS A C 1
ATOM 653 O O . HIS A 1 86 ? 6.472 9.954 10.150 1.00 81.50 86 HIS A O 1
ATOM 659 N N . GLU A 1 87 ? 6.822 11.392 8.466 1.00 83.81 87 GLU A N 1
ATOM 660 C CA . GLU A 1 87 ? 5.573 12.127 8.661 1.00 83.81 87 GLU A CA 1
ATOM 661 C C . GLU A 1 87 ? 4.448 11.526 7.805 1.00 83.81 87 GLU A C 1
ATOM 663 O O . GLU A 1 87 ? 4.514 11.510 6.579 1.00 83.81 87 GLU A O 1
ATOM 668 N N . TYR A 1 88 ? 3.378 11.062 8.456 1.00 83.81 88 TYR A N 1
ATOM 669 C CA . TYR A 1 88 ? 2.237 10.422 7.782 1.00 83.81 88 TYR A CA 1
ATOM 670 C C . TYR A 1 88 ? 0.979 11.296 7.717 1.00 83.81 88 TYR A C 1
ATOM 672 O O . TYR A 1 88 ? -0.065 10.831 7.256 1.00 83.81 88 TYR A O 1
ATOM 680 N N . SER A 1 89 ? 1.043 12.531 8.214 1.00 80.50 89 SER A N 1
ATOM 681 C CA . SER A 1 89 ? -0.085 13.474 8.254 1.00 80.50 89 SER A CA 1
ATOM 682 C C . SER A 1 89 ? -0.608 13.807 6.846 1.00 80.50 89 SER A C 1
ATOM 684 O O . SER A 1 89 ? -1.808 13.997 6.656 1.00 80.50 89 SER A O 1
ATOM 686 N N . SER A 1 90 ? 0.288 13.805 5.855 1.00 79.38 90 SER A N 1
ATOM 687 C CA . SER A 1 90 ? 0.032 14.114 4.446 1.00 79.38 90 SER A CA 1
ATOM 688 C C . SER A 1 90 ? -0.526 12.938 3.639 1.00 79.38 90 SER A C 1
ATOM 690 O O .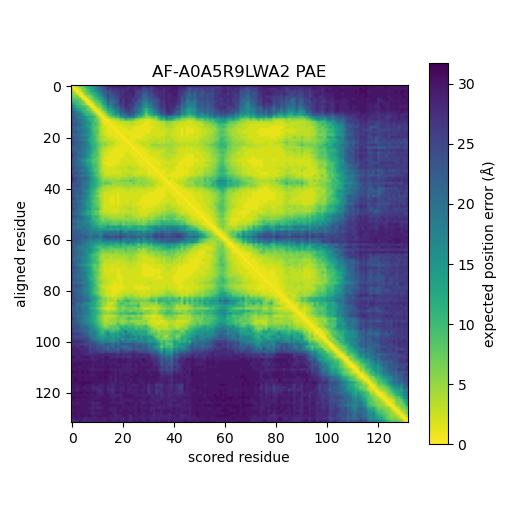 SER A 1 90 ? -0.938 13.121 2.492 1.00 79.38 90 SER A O 1
ATOM 692 N N . VAL A 1 91 ? -0.582 11.731 4.217 1.00 83.19 91 VAL A N 1
ATOM 693 C CA . VAL A 1 91 ? -1.088 10.546 3.516 1.00 83.19 91 VAL A CA 1
ATOM 694 C C . VAL A 1 91 ? -2.586 10.694 3.273 1.00 83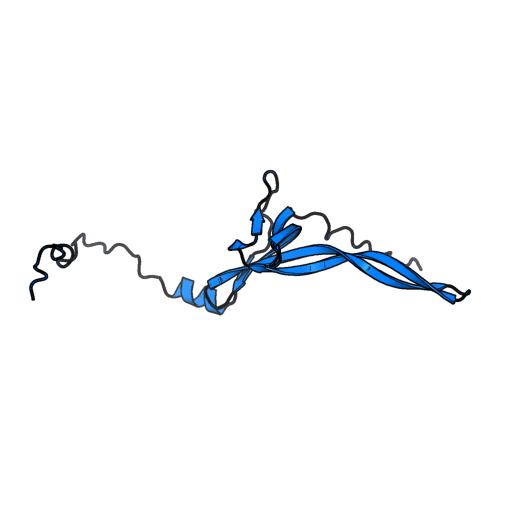.19 91 VAL A C 1
ATOM 696 O O . VAL A 1 91 ? -3.403 10.685 4.202 1.00 83.19 91 VAL A O 1
ATOM 699 N N . ALA A 1 92 ? -2.959 10.765 1.995 1.00 85.25 92 ALA A N 1
ATOM 700 C CA . ALA A 1 92 ? -4.349 10.868 1.585 1.00 85.25 92 ALA A CA 1
ATOM 701 C C . ALA A 1 92 ? -5.173 9.710 2.167 1.00 85.25 92 ALA A C 1
ATOM 703 O O . ALA A 1 92 ? -4.768 8.547 2.123 1.00 85.25 92 ALA A O 1
ATOM 704 N N . THR A 1 93 ? -6.355 10.020 2.696 1.00 89.38 93 THR A N 1
ATOM 705 C CA . THR A 1 93 ? -7.282 9.015 3.223 1.00 89.38 93 THR A CA 1
ATOM 706 C C . THR A 1 93 ? -8.537 8.977 2.368 1.00 89.38 93 THR A C 1
ATOM 708 O O . THR A 1 93 ?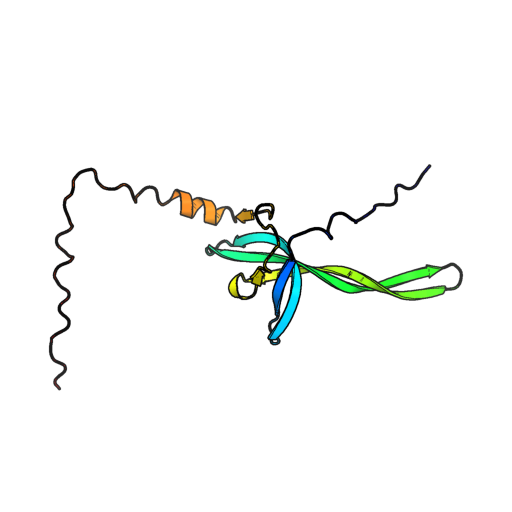 -9.318 9.926 2.350 1.00 89.38 93 THR A O 1
ATOM 711 N N . TRP A 1 94 ? -8.755 7.859 1.684 1.00 88.06 94 TRP A N 1
ATOM 712 C CA . TRP A 1 94 ? -9.997 7.573 0.985 1.00 88.06 94 TRP A CA 1
ATOM 713 C C . TRP A 1 94 ? -10.895 6.684 1.843 1.00 88.06 94 TRP A C 1
ATOM 715 O O . TRP A 1 94 ? -10.440 5.766 2.527 1.00 88.06 94 TRP A O 1
ATOM 725 N N . ARG A 1 95 ? -12.196 6.960 1.811 1.00 85.00 95 ARG A N 1
ATOM 726 C CA . ARG A 1 95 ? -13.206 6.196 2.542 1.00 85.00 95 ARG A CA 1
ATOM 727 C C . ARG A 1 95 ? -14.294 5.787 1.573 1.00 85.00 95 ARG A C 1
ATOM 729 O O . ARG A 1 95 ? -14.859 6.644 0.894 1.00 85.00 95 ARG A O 1
ATOM 736 N N . HIS A 1 96 ? -14.624 4.500 1.544 1.00 77.62 96 HIS A N 1
ATOM 737 C CA . HIS A 1 96 ? -15.730 4.025 0.728 1.00 77.62 96 HIS A CA 1
ATOM 738 C C . HIS A 1 96 ? -17.031 4.723 1.176 1.00 77.62 96 HIS A C 1
ATOM 740 O O . HIS A 1 96 ? -17.305 4.761 2.378 1.00 77.62 96 HIS A O 1
ATOM 746 N N . PRO A 1 97 ? -17.882 5.246 0.276 1.00 72.31 97 PRO A N 1
ATOM 747 C CA . PRO A 1 97 ? -19.052 6.053 0.647 1.00 72.31 97 PRO A CA 1
ATOM 748 C C . PRO A 1 97 ? -20.047 5.332 1.573 1.00 72.31 97 PRO A C 1
ATOM 750 O O . PRO A 1 97 ? -20.693 5.960 2.411 1.00 72.31 97 PRO A O 1
ATOM 753 N N . ALA A 1 98 ? -20.137 4.001 1.492 1.00 70.12 98 ALA A N 1
ATOM 754 C CA . ALA A 1 98 ? -20.926 3.201 2.435 1.00 70.12 98 ALA A CA 1
ATOM 755 C C . ALA A 1 98 ? -20.434 3.309 3.898 1.00 70.12 98 ALA A C 1
ATOM 757 O O . ALA A 1 98 ? -21.246 3.234 4.818 1.00 70.12 98 ALA A O 1
ATOM 758 N N . THR A 1 99 ? -19.134 3.540 4.124 1.00 60.75 99 THR A N 1
ATOM 759 C CA . THR A 1 99 ? -18.574 3.748 5.473 1.00 60.75 99 THR A CA 1
ATOM 760 C C . THR A 1 99 ? -18.962 5.102 6.053 1.00 60.75 99 THR A C 1
ATOM 762 O O . THR A 1 99 ? -19.300 5.184 7.231 1.00 60.75 99 THR A O 1
ATOM 765 N N . LEU A 1 100 ? -19.022 6.145 5.218 1.00 60.84 100 LEU A N 1
ATOM 766 C CA . LEU A 1 100 ? -19.453 7.482 5.635 1.00 60.84 100 LEU A CA 1
ATOM 767 C C . LEU A 1 100 ? -20.912 7.478 6.123 1.00 60.84 100 LEU A C 1
ATOM 769 O O . LEU A 1 100 ? -21.258 8.179 7.072 1.00 60.84 100 LEU A O 1
ATOM 773 N N . ARG A 1 101 ? -21.763 6.636 5.516 1.00 58.72 101 ARG A N 1
ATOM 774 C CA . ARG A 1 101 ? -23.170 6.461 5.920 1.00 58.72 101 ARG A CA 1
ATOM 775 C C . ARG A 1 101 ? -23.332 5.764 7.276 1.00 58.72 101 ARG A C 1
ATOM 777 O O . ARG A 1 101 ? -24.326 6.019 7.950 1.00 58.72 101 ARG A O 1
ATOM 784 N N . ARG A 1 102 ? -22.389 4.901 7.682 1.00 55.28 102 ARG A N 1
ATOM 785 C CA . ARG A 1 102 ? -22.384 4.295 9.028 1.00 55.28 102 ARG A CA 1
ATOM 786 C C . ARG A 1 102 ? -21.986 5.309 10.095 1.00 55.28 102 ARG A C 1
ATOM 788 O O . ARG A 1 102 ? -22.676 5.384 11.105 1.00 55.28 102 ARG A O 1
ATOM 795 N N . ASP A 1 103 ? -20.962 6.125 9.837 1.00 54.47 103 ASP A N 1
ATOM 796 C CA . ASP A 1 103 ? -20.553 7.193 10.764 1.00 54.47 103 ASP A CA 1
ATOM 797 C C . ASP A 1 103 ? -21.695 8.212 10.978 1.00 54.47 103 ASP A C 1
ATOM 799 O O . ASP A 1 103 ? -21.978 8.602 12.108 1.00 54.47 103 ASP A O 1
ATOM 803 N N . HIS A 1 104 ? -22.454 8.553 9.928 1.00 51.81 104 HIS A N 1
ATOM 804 C CA . HIS A 1 104 ? -23.640 9.420 10.047 1.00 51.81 104 HIS A CA 1
ATOM 805 C C . HIS A 1 104 ? -24.857 8.770 10.729 1.00 51.81 104 HIS A C 1
ATOM 807 O O . HIS A 1 104 ? -25.766 9.480 11.156 1.00 51.81 104 HIS A O 1
ATOM 813 N N . ARG A 1 105 ? -24.907 7.435 10.842 1.00 51.44 105 ARG A N 1
ATOM 814 C CA . ARG A 1 105 ? -25.992 6.715 11.532 1.00 51.44 105 ARG A CA 1
ATOM 815 C C . ARG A 1 105 ? -25.780 6.580 13.039 1.00 51.44 105 ARG A C 1
ATOM 817 O O . ARG A 1 105 ? -26.642 5.995 13.689 1.00 51.44 105 ARG A O 1
ATOM 824 N N . ASN A 1 106 ? -24.717 7.156 13.609 1.00 49.19 106 ASN A N 1
ATOM 825 C CA . ASN A 1 106 ? -24.544 7.223 15.061 1.00 49.19 106 ASN A CA 1
ATOM 826 C C . ASN A 1 106 ? -24.656 8.644 15.666 1.00 49.19 106 ASN A C 1
ATOM 828 O O . ASN A 1 106 ? -23.712 9.118 16.296 1.00 49.19 106 ASN A O 1
ATOM 832 N N . PRO A 1 107 ? -25.808 9.334 15.556 1.00 46.72 107 PRO A N 1
ATOM 833 C CA . PRO A 1 107 ? -26.091 10.535 16.343 1.00 46.72 107 PRO A CA 1
ATOM 834 C C . PRO A 1 107 ? -26.619 10.236 17.768 1.00 46.72 107 PRO A C 1
ATOM 836 O O . PRO A 1 107 ? -27.126 11.144 18.425 1.00 46.72 107 PRO A O 1
ATOM 839 N N . LEU A 1 108 ? -26.527 8.993 18.271 1.00 50.41 108 LEU A N 1
ATOM 840 C CA . LEU A 1 108 ? -27.194 8.558 19.514 1.00 50.41 108 LEU A CA 1
ATOM 841 C C . LEU A 1 108 ? -26.272 8.206 20.691 1.00 50.41 108 LEU A C 1
ATOM 843 O O . LEU A 1 108 ? -26.734 7.640 21.676 1.00 50.41 108 LEU A O 1
ATOM 847 N N . ARG A 1 109 ? -25.015 8.657 20.685 1.00 45.34 109 ARG A N 1
ATOM 848 C CA . ARG A 1 109 ? -24.281 8.904 21.941 1.00 45.34 109 ARG A CA 1
ATOM 849 C C . ARG A 1 109 ? -24.396 10.376 22.348 1.00 45.34 109 ARG A C 1
ATOM 851 O O . ARG A 1 109 ? -23.409 11.051 22.615 1.00 45.34 109 ARG A O 1
ATOM 858 N N . ARG A 1 110 ? -25.627 10.895 22.387 1.00 49.66 110 ARG A N 1
ATOM 859 C CA . ARG A 1 110 ? -25.917 12.031 23.269 1.00 49.66 110 ARG A CA 1
ATOM 860 C C . ARG A 1 110 ? -25.970 11.470 24.694 1.00 49.66 110 ARG A C 1
ATOM 862 O O . ARG A 1 110 ? -26.695 10.495 24.893 1.00 49.66 110 ARG A O 1
ATOM 869 N N . PRO A 1 111 ? -25.265 12.047 25.681 1.00 47.47 111 PRO A N 1
ATOM 870 C CA . PRO A 1 111 ? -25.659 11.825 27.062 1.00 47.47 111 PRO A CA 1
ATOM 871 C C . PRO A 1 111 ? -27.113 12.293 27.182 1.00 47.47 111 PRO A C 1
ATOM 873 O O . PRO A 1 111 ? -27.458 13.379 26.704 1.00 47.47 111 PRO A O 1
ATOM 876 N N . ARG A 1 112 ? -27.991 11.462 27.750 1.00 48.28 112 ARG A N 1
ATOM 877 C CA . ARG A 1 112 ? -29.315 11.948 28.144 1.00 48.28 112 ARG A CA 1
ATOM 878 C C . ARG A 1 112 ? -29.098 13.089 29.149 1.00 48.28 112 ARG A C 1
ATOM 880 O O . ARG A 1 112 ? -28.290 12.918 30.055 1.00 48.28 112 ARG A O 1
ATOM 887 N N . PRO A 1 113 ? -29.802 14.225 29.035 1.00 49.78 113 PRO A N 1
ATOM 888 C CA . PRO A 1 113 ? -29.731 15.296 30.030 1.00 49.78 113 PRO A CA 1
ATOM 889 C C . PRO A 1 113 ? -30.472 14.957 31.343 1.00 49.78 113 PRO A C 1
ATOM 891 O O . PRO A 1 113 ? -30.704 15.843 32.155 1.00 49.78 113 PRO A O 1
ATOM 894 N N . ASP A 1 114 ? -30.847 13.694 31.557 1.00 57.12 114 ASP A N 1
ATOM 895 C CA . ASP A 1 114 ? -31.483 13.183 32.772 1.00 57.12 114 ASP A CA 1
ATOM 896 C C . ASP A 1 114 ? -30.629 12.006 33.262 1.00 57.12 114 ASP A C 1
ATOM 898 O O . ASP A 1 114 ? -30.609 10.945 32.632 1.00 57.12 114 ASP A O 1
ATOM 902 N N . GLY A 1 115 ? -29.851 12.243 34.321 1.00 53.00 115 GLY A N 1
ATOM 903 C CA . GLY A 1 115 ? -28.912 11.305 34.939 1.00 53.00 115 GLY A CA 1
ATOM 904 C C . GLY A 1 115 ? -29.592 10.150 35.671 1.00 53.00 115 GLY A C 1
ATOM 905 O O . GLY A 1 115 ? -29.415 9.995 36.874 1.00 53.00 115 GLY A O 1
ATOM 906 N N . ARG A 1 116 ? -30.358 9.332 34.951 1.00 50.81 116 ARG A N 1
ATOM 907 C CA . ARG A 1 116 ? -30.896 8.064 35.450 1.00 50.81 116 ARG A CA 1
ATOM 908 C C . ARG A 1 116 ? -30.144 6.898 34.816 1.00 50.81 116 ARG A C 1
ATOM 910 O O . ARG A 1 116 ? -30.294 6.640 33.619 1.00 50.81 116 ARG A O 1
ATOM 917 N N . GLU A 1 117 ? -29.331 6.232 35.634 1.00 40.91 117 GLU A N 1
ATOM 918 C CA . GLU A 1 117 ? -28.760 4.907 35.366 1.00 40.91 117 GLU A CA 1
ATOM 919 C C . GLU A 1 117 ? -29.875 3.902 35.040 1.00 40.91 117 GLU A C 1
ATOM 921 O O . GLU A 1 117 ? -31.002 4.004 35.536 1.00 40.91 117 GLU A O 1
ATOM 926 N N . LEU A 1 118 ? -29.588 2.971 34.130 1.00 49.81 118 LEU A N 1
ATOM 927 C CA . LEU A 1 118 ? -30.546 1.954 33.716 1.00 49.81 118 LEU A CA 1
ATOM 928 C C . LEU A 1 118 ? -30.575 0.826 34.765 1.00 49.81 118 LEU A C 1
ATOM 930 O O . LEU A 1 118 ? -29.518 0.360 35.171 1.00 49.81 118 LEU A O 1
ATOM 934 N N . PRO A 1 119 ? -31.759 0.339 35.174 1.00 47.12 119 PRO A N 1
ATOM 935 C CA . PRO A 1 119 ? -31.921 -0.618 36.277 1.00 47.12 119 PRO A CA 1
ATOM 936 C C . PRO A 1 119 ? -31.545 -2.073 35.931 1.00 47.12 119 PRO A C 1
ATOM 938 O O . PRO A 1 119 ? -32.063 -2.994 36.551 1.00 47.12 119 PRO A O 1
ATOM 941 N N . TRP A 1 120 ? -30.715 -2.311 34.913 1.00 54.38 120 TRP A N 1
ATOM 942 C CA . TRP A 1 120 ? -30.344 -3.666 34.477 1.00 54.38 120 TRP A CA 1
ATOM 943 C C . TRP A 1 120 ? -28.841 -3.965 34.561 1.00 54.38 120 TRP A C 1
ATOM 945 O O . TRP A 1 120 ? -28.414 -5.010 34.081 1.00 54.38 120 TRP A O 1
ATOM 955 N N . ASP A 1 121 ? -28.055 -3.101 35.211 1.00 46.53 121 ASP A N 1
ATOM 956 C CA . ASP A 1 121 ? -26.632 -3.349 35.499 1.00 46.53 121 ASP A CA 1
ATOM 957 C C . ASP A 1 121 ? -26.382 -4.160 36.800 1.00 46.53 121 ASP A C 1
ATOM 959 O O . ASP A 1 121 ? -25.230 -4.427 37.129 1.00 46.53 121 ASP A O 1
ATOM 963 N N . ASP A 1 122 ? -27.421 -4.630 37.509 1.00 50.88 122 ASP A N 1
ATOM 964 C CA . ASP A 1 122 ? -27.278 -5.303 38.821 1.00 50.88 122 ASP A CA 1
ATOM 965 C C . ASP A 1 122 ? -27.493 -6.836 38.845 1.00 50.88 122 ASP A C 1
ATOM 967 O O . ASP A 1 122 ? -27.395 -7.439 39.911 1.00 50.88 122 ASP A O 1
ATOM 971 N N . ASP A 1 123 ? -27.735 -7.516 37.717 1.00 50.53 123 ASP A N 1
ATOM 972 C CA . ASP A 1 123 ? -28.085 -8.957 37.731 1.00 50.53 123 ASP A CA 1
ATOM 973 C C . ASP A 1 123 ? -27.082 -9.864 36.992 1.00 50.53 123 ASP A C 1
ATOM 975 O O . ASP A 1 123 ? -27.447 -10.759 36.233 1.00 50.53 123 ASP A O 1
ATOM 979 N N . TYR A 1 124 ? -25.779 -9.650 37.201 1.00 52.09 124 TYR A N 1
ATOM 980 C CA . TYR A 1 124 ? -24.774 -10.657 36.838 1.00 52.09 124 TYR A CA 1
ATOM 981 C C . TYR A 1 124 ? -23.950 -11.078 38.056 1.00 52.09 124 TYR A C 1
ATOM 983 O O . TYR A 1 124 ? -22.843 -10.595 38.289 1.00 52.09 124 TYR A O 1
ATOM 991 N N . SER A 1 125 ? -24.504 -12.016 38.828 1.00 49.91 125 SER A N 1
ATOM 992 C CA . SER A 1 125 ? -23.752 -12.843 39.778 1.00 49.91 125 SER A CA 1
ATOM 993 C C . SER A 1 125 ? -23.440 -14.196 39.130 1.00 49.91 125 SER A C 1
ATOM 995 O O . SER A 1 125 ? -24.360 -14.989 38.926 1.00 49.91 125 SER A O 1
ATOM 997 N N . PRO A 1 126 ? -22.176 -14.501 38.790 1.00 47.84 126 PRO A N 1
ATOM 998 C CA . PRO A 1 126 ? -21.799 -15.825 38.317 1.00 47.84 126 PRO A CA 1
ATOM 999 C C . PRO A 1 126 ? -21.574 -16.760 39.512 1.00 47.84 126 PRO A C 1
ATOM 1001 O O . PRO A 1 126 ? -20.437 -17.063 39.850 1.00 47.84 126 PRO A O 1
ATOM 1004 N N . ASP A 1 127 ? -22.653 -17.213 40.150 1.00 53.59 127 ASP A N 1
ATOM 1005 C CA . ASP A 1 127 ? -22.587 -18.302 41.132 1.00 53.59 127 ASP A CA 1
ATOM 1006 C C . ASP A 1 127 ? -23.914 -19.080 41.160 1.00 53.59 127 ASP A C 1
ATOM 1008 O O . ASP A 1 127 ? -24.844 -18.751 41.894 1.00 53.59 127 ASP A O 1
ATOM 1012 N N . ALA A 1 128 ? -24.026 -20.089 40.289 1.00 47.97 128 ALA A N 1
ATOM 1013 C CA . ALA A 1 128 ? -25.017 -21.158 40.402 1.00 47.97 128 ALA A CA 1
ATOM 1014 C C . ALA A 1 128 ? -24.569 -22.400 39.604 1.00 47.97 128 ALA A C 1
ATOM 1016 O O . ALA A 1 128 ? -24.761 -22.494 38.396 1.00 47.97 128 ALA A O 1
ATOM 1017 N N . ASP A 1 129 ? -23.940 -23.324 40.330 1.00 44.09 129 ASP A N 1
ATOM 1018 C CA . ASP A 1 129 ? -24.258 -24.758 40.341 1.00 44.09 129 ASP A CA 1
ATOM 1019 C C . ASP A 1 129 ? -24.266 -25.514 38.990 1.00 44.09 129 ASP A C 1
ATOM 1021 O O . ASP A 1 129 ? -25.280 -25.625 38.302 1.00 44.09 129 ASP A O 1
ATOM 1025 N N . PHE A 1 130 ? -23.129 -26.130 38.643 1.00 41.97 130 PHE A N 1
ATOM 1026 C CA . PHE A 1 130 ? -23.085 -27.247 37.691 1.00 41.97 130 PHE A CA 1
ATOM 1027 C C . PHE A 1 130 ? -23.094 -28.566 38.469 1.00 41.97 130 PHE A C 1
ATOM 1029 O O . PHE A 1 130 ? -22.044 -29.042 38.902 1.00 41.97 130 PHE A O 1
ATOM 1036 N N . GLY A 1 131 ? -24.276 -29.161 38.620 1.00 43.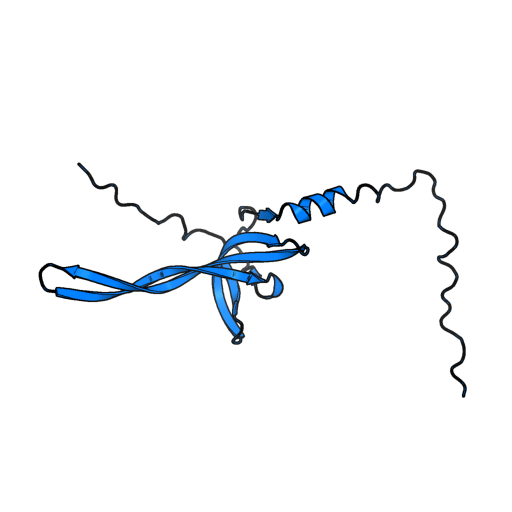78 131 GLY A N 1
ATOM 1037 C CA . GLY A 1 131 ? -24.449 -30.484 39.211 1.00 43.78 131 GLY A CA 1
ATOM 1038 C C . GLY A 1 131 ? -25.469 -31.327 38.453 1.00 43.78 131 GLY A C 1
ATOM 1039 O O . GLY A 1 131 ? -26.666 -31.178 38.680 1.00 43.78 131 GLY A O 1
ATOM 1040 N N . VAL A 1 132 ? -24.979 -32.221 37.585 1.00 44.81 132 VAL A N 1
ATOM 1041 C CA . VAL A 1 132 ? -25.505 -33.580 37.320 1.00 44.81 132 VAL A CA 1
ATOM 1042 C C . VAL A 1 132 ? -24.449 -34.425 36.621 1.00 44.81 132 VAL A C 1
ATOM 1044 O O . VAL A 1 132 ? -23.817 -33.911 35.673 1.00 44.81 132 VAL A O 1
#

Secondary structure (DSSP, 8-state):
---------SSS-S-EEEEE-TTS-EEEEEEEEEEE-TTS-EEEEEEEEEEEEEEEEETTEEEEEEEEEEEEEEEEGGGEEEPTT---TTSEEEE-HHHHHHHTT----PPPSS----TTSS----------

Sequence (132 aa):
MGIVGHHPQALESGPLAAVRLPDGQTVQAIVLRRIKDRDGSWWYQLTVSLWARVETRNGSGDRLSGEPAPTEFLAPAHAVSPIDGHEYSSVATWRHPATLRRDHRNPLRRPRPDGRELPWDDDYSPDADFGV